Protein AF-A0A961QMR7-F1 (afdb_monomer_lite)

Foldseek 3Di:
DDPPDDDPKDWDWDWDADPVQWIWIWIGTDPDTDIDTHHPVVVVVVVVVVVVVVVVVVVVVVVVPPPPPDD

Secondary structure (DSSP, 8-state):
--TTSPP----EEEEEE-TTSPEEEEEEETTEEEEEEE-HHHHHHHHHHHHHHHHHHHHHHHHHSSSSS--

Radius of gyration: 17.25 Å; chains: 1; bounding box: 32×27×57 Å

Sequence (71 aa):
MGINSESEIAANLQIGPTSVGTVRIYIEGNGIDLPLDFDPDEAEEIAEELRGAAEAARALKADGGGKKKKR

pLDDT: mean 83.69, std 15.85, range [48.59, 97.75]

Structure (mmCIF, N/CA/C/O backbone):
data_AF-A0A961QMR7-F1
#
_entry.id   AF-A0A961QMR7-F1
#
loop_
_atom_site.group_PDB
_atom_site.id
_atom_site.type_symbol
_atom_site.label_atom_id
_atom_site.label_alt_id
_atom_site.label_comp_id
_atom_site.label_asym_id
_atom_site.label_entity_id
_atom_site.label_seq_id
_atom_site.pdbx_PDB_ins_code
_atom_site.Cartn_x
_atom_site.Cartn_y
_atom_site.Cartn_z
_atom_site.occupancy
_atom_site.B_iso_or_equiv
_atom_site.auth_seq_id
_atom_site.auth_comp_id
_atom_site.auth_asym_id
_atom_site.auth_atom_id
_atom_site.pdbx_PDB_model_num
ATOM 1 N N . MET A 1 1 ? -1.113 -21.914 -5.487 1.00 56.59 1 MET A N 1
ATOM 2 C CA . MET A 1 1 ? -1.059 -21.072 -6.703 1.00 56.59 1 MET A CA 1
ATOM 3 C C . MET A 1 1 ? 0.166 -20.187 -6.581 1.00 56.59 1 MET A C 1
ATOM 5 O O . MET A 1 1 ? 0.421 -19.716 -5.481 1.00 56.59 1 MET A O 1
ATOM 9 N N . GLY A 1 2 ? 0.978 -20.071 -7.631 1.00 58.91 2 GLY A N 1
ATOM 10 C CA . GLY A 1 2 ? 2.199 -19.260 -7.597 1.00 58.91 2 GLY A CA 1
ATOM 11 C C . GLY A 1 2 ? 1.929 -17.826 -8.047 1.00 58.91 2 GLY A C 1
ATOM 12 O O . GLY A 1 2 ? 0.945 -17.579 -8.735 1.00 58.91 2 GLY A O 1
ATOM 13 N N . ILE A 1 3 ? 2.841 -16.907 -7.723 1.00 64.62 3 ILE A N 1
ATOM 14 C CA . ILE A 1 3 ? 2.782 -15.489 -8.131 1.00 64.62 3 ILE A CA 1
ATOM 15 C C . ILE A 1 3 ? 2.694 -15.280 -9.660 1.00 64.62 3 ILE A C 1
ATOM 17 O O . ILE A 1 3 ? 2.261 -14.233 -10.117 1.00 64.62 3 ILE A O 1
ATOM 21 N N . ASN A 1 4 ? 3.069 -16.290 -10.455 1.00 66.31 4 ASN A N 1
ATOM 22 C CA . ASN A 1 4 ? 3.073 -16.244 -11.923 1.00 66.31 4 ASN A CA 1
ATOM 23 C C . ASN A 1 4 ? 1.833 -16.877 -12.583 1.00 66.31 4 ASN A C 1
ATOM 25 O O . ASN A 1 4 ? 1.786 -16.983 -13.807 1.00 66.31 4 ASN A O 1
ATOM 29 N N . SER A 1 5 ? 0.865 -17.376 -11.810 1.00 73.44 5 SER A N 1
ATOM 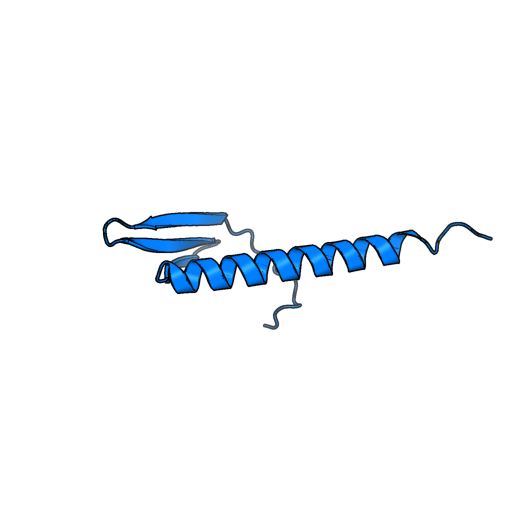30 C CA . SER A 1 5 ? -0.374 -17.924 -12.369 1.00 73.44 5 SER A CA 1
ATOM 31 C C . SER A 1 5 ? -1.378 -16.789 -12.575 1.00 73.44 5 SER A C 1
ATOM 33 O O . SER A 1 5 ? -1.786 -16.165 -11.599 1.00 73.44 5 SER A O 1
ATOM 35 N N . GLU A 1 6 ? -1.773 -16.517 -13.823 1.00 65.25 6 GLU A N 1
ATOM 36 C CA . GLU A 1 6 ? -2.871 -15.584 -14.111 1.00 65.25 6 GLU A CA 1
ATOM 37 C C . GLU A 1 6 ? -4.146 -16.050 -13.399 1.00 65.25 6 GLU A C 1
ATOM 39 O O . GLU A 1 6 ? -4.529 -17.219 -13.477 1.00 65.25 6 GLU A O 1
ATOM 44 N N . SER A 1 7 ? -4.784 -15.130 -12.681 1.00 71.50 7 SER A N 1
ATOM 45 C CA . SER A 1 7 ? -6.080 -15.354 -12.050 1.00 71.50 7 SER A CA 1
ATOM 46 C C . SER A 1 7 ? -7.147 -14.649 -12.882 1.00 71.50 7 SER A C 1
ATOM 48 O O . SER A 1 7 ? -7.010 -13.464 -13.175 1.00 71.50 7 SER A O 1
ATOM 50 N N . GLU A 1 8 ? -8.214 -15.357 -13.255 1.00 67.38 8 GLU A N 1
ATOM 51 C CA . GLU A 1 8 ? -9.361 -14.785 -13.986 1.00 67.38 8 GLU A CA 1
ATOM 52 C C . GLU A 1 8 ? -10.313 -13.990 -13.070 1.00 67.38 8 GLU A C 1
ATOM 54 O O . GLU A 1 8 ? -11.306 -13.421 -13.525 1.00 67.38 8 GLU A O 1
ATOM 59 N N . ILE A 1 9 ? -10.035 -13.956 -11.763 1.00 71.88 9 ILE A N 1
ATOM 60 C CA . ILE A 1 9 ? -10.859 -13.264 -10.772 1.00 71.88 9 ILE A CA 1
ATOM 61 C C . ILE A 1 9 ? -10.519 -11.772 -10.794 1.00 71.88 9 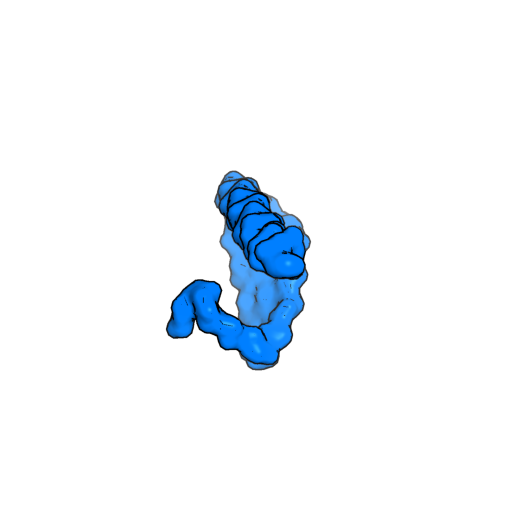ILE A C 1
ATOM 63 O O . ILE A 1 9 ? -9.416 -11.372 -10.425 1.00 71.88 9 ILE A O 1
ATOM 67 N N . ALA A 1 10 ? -11.490 -10.945 -11.186 1.00 73.94 10 ALA A N 1
ATOM 68 C CA . ALA A 1 10 ? -11.413 -9.501 -11.011 1.00 73.94 10 ALA A CA 1
ATOM 69 C C . ALA A 1 10 ? -11.520 -9.155 -9.517 1.00 73.94 10 ALA A C 1
ATOM 71 O O . ALA A 1 10 ? -12.457 -9.587 -8.842 1.00 73.94 10 ALA A O 1
ATOM 72 N N . ALA A 1 11 ? -10.561 -8.378 -9.019 1.00 82.38 11 ALA A N 1
ATOM 73 C CA . ALA A 1 11 ? -10.555 -7.854 -7.661 1.00 82.38 11 ALA A CA 1
ATOM 74 C C . ALA A 1 11 ? -10.375 -6.333 -7.693 1.00 82.38 11 ALA A C 1
ATOM 76 O O . ALA A 1 11 ? -9.607 -5.808 -8.503 1.00 82.38 11 ALA A O 1
ATOM 77 N N . ASN A 1 12 ? -11.077 -5.638 -6.806 1.00 85.62 12 ASN A N 1
ATOM 78 C CA . ASN A 1 12 ? -10.865 -4.231 -6.513 1.00 85.62 12 ASN A CA 1
ATOM 79 C C . ASN A 1 12 ? -9.856 -4.109 -5.367 1.00 85.62 12 ASN A C 1
ATOM 81 O O . ASN A 1 12 ? -9.906 -4.864 -4.396 1.00 85.62 12 ASN A O 1
ATOM 85 N N . LEU A 1 13 ? -8.945 -3.145 -5.488 1.00 91.38 13 LEU A N 1
ATOM 86 C CA . LEU A 1 13 ? -7.944 -2.826 -4.476 1.00 91.38 13 LEU A CA 1
ATOM 87 C C . LEU A 1 13 ? -8.150 -1.382 -4.018 1.00 91.38 13 LEU A C 1
ATOM 89 O O . LEU A 1 13 ? -8.147 -0.469 -4.847 1.00 91.38 13 LEU A O 1
ATOM 93 N N . GLN A 1 14 ? -8.282 -1.169 -2.712 1.00 93.00 14 GLN A N 1
ATOM 94 C CA . GLN A 1 14 ? -8.347 0.160 -2.110 1.00 93.00 14 GLN A CA 1
ATOM 95 C C . GLN A 1 14 ? -7.286 0.296 -1.019 1.00 93.00 14 GLN A C 1
ATOM 97 O O . GLN A 1 14 ? -7.083 -0.619 -0.230 1.00 93.00 14 GLN A O 1
ATOM 102 N N . ILE A 1 15 ? -6.614 1.446 -0.969 1.00 95.31 15 ILE A N 1
ATOM 103 C CA . ILE A 1 15 ? -5.570 1.735 0.020 1.00 95.31 15 ILE A CA 1
ATOM 104 C C . ILE A 1 15 ? -5.908 3.054 0.714 1.00 95.31 15 ILE A C 1
ATOM 106 O O . ILE A 1 15 ? -6.262 4.027 0.043 1.00 95.31 15 ILE A O 1
ATOM 110 N N . GLY A 1 16 ? -5.812 3.106 2.042 1.00 95.25 16 GLY A N 1
ATOM 111 C CA . GLY A 1 16 ? -6.058 4.338 2.791 1.00 95.25 16 GLY A CA 1
ATOM 112 C C . GLY A 1 16 ? -5.706 4.253 4.277 1.00 95.25 16 GLY A C 1
ATOM 113 O O . GLY A 1 16 ? -5.498 3.161 4.798 1.00 95.25 16 GLY A O 1
ATOM 114 N N . PRO A 1 17 ? -5.635 5.398 4.976 1.00 96.75 17 PRO A N 1
ATOM 115 C CA . PRO A 1 17 ? -5.356 5.426 6.406 1.00 96.75 17 PRO A CA 1
ATOM 116 C C . PRO A 1 17 ? -6.556 4.926 7.217 1.00 96.75 17 PRO A C 1
ATOM 118 O O . PRO A 1 17 ? -7.715 5.118 6.839 1.00 96.75 17 PRO A O 1
ATOM 121 N N . THR A 1 18 ? -6.281 4.334 8.372 1.00 94.94 18 THR A N 1
ATOM 122 C CA . THR A 1 18 ? -7.285 3.958 9.365 1.00 94.94 18 THR A CA 1
ATOM 123 C C . THR A 1 18 ? -7.407 5.030 10.445 1.00 94.94 18 THR A C 1
ATOM 125 O O . THR A 1 18 ? -6.544 5.890 10.626 1.00 94.94 18 THR A O 1
ATOM 128 N N . SER A 1 19 ? -8.480 4.958 11.231 1.00 92.81 19 SER A N 1
ATOM 129 C CA . SER A 1 19 ? -8.682 5.844 12.383 1.00 92.81 19 SER A CA 1
ATOM 130 C C . SER A 1 19 ? -7.694 5.609 13.532 1.00 92.81 19 SER A C 1
ATOM 132 O O . SER A 1 19 ? -7.661 6.409 14.461 1.00 92.81 19 SER A O 1
ATOM 134 N N . VAL A 1 20 ? -6.927 4.514 13.498 1.00 92.50 20 VAL A N 1
ATOM 135 C CA . VAL A 1 20 ? -5.929 4.162 14.522 1.00 92.50 20 VAL A CA 1
ATOM 136 C C . VAL A 1 20 ? -4.493 4.478 14.088 1.00 92.50 20 VAL A C 1
ATOM 138 O O . VAL A 1 20 ? -3.569 4.221 14.849 1.00 92.50 20 VAL A O 1
ATOM 141 N N . GLY A 1 21 ? -4.306 5.081 12.906 1.00 93.38 21 GLY A N 1
ATOM 142 C CA . GLY A 1 21 ? -2.997 5.522 12.411 1.00 93.38 21 GLY A CA 1
ATOM 143 C C . GLY A 1 21 ? -2.233 4.489 11.581 1.00 93.38 21 GLY A C 1
ATOM 144 O O . GLY A 1 21 ? -1.091 4.745 11.219 1.00 93.38 21 GLY A O 1
ATOM 145 N N . THR A 1 22 ? -2.856 3.357 11.253 1.00 96.50 22 THR A N 1
ATOM 146 C CA . THR A 1 22 ? -2.304 2.342 10.341 1.00 96.50 22 THR A CA 1
ATOM 147 C C . THR A 1 22 ? -2.767 2.588 8.902 1.00 96.50 22 THR A C 1
ATOM 149 O O . THR A 1 22 ? -3.701 3.357 8.660 1.00 96.50 22 THR A O 1
ATOM 152 N N . VAL A 1 23 ? -2.137 1.940 7.926 1.00 97.44 23 VAL A N 1
ATOM 153 C CA . VAL A 1 23 ? -2.555 1.942 6.518 1.00 97.44 23 VAL A CA 1
ATOM 154 C C . VAL A 1 23 ? -3.278 0.635 6.213 1.00 97.44 23 VAL A C 1
ATOM 156 O O . VAL A 1 23 ? -2.743 -0.446 6.431 1.00 97.44 23 VAL A O 1
ATOM 159 N N . ARG A 1 24 ? -4.495 0.726 5.678 1.00 96.69 24 ARG A N 1
ATOM 160 C CA . ARG A 1 24 ? -5.291 -0.423 5.248 1.00 96.69 24 ARG A CA 1
ATOM 161 C C . ARG A 1 24 ? -5.168 -0.638 3.750 1.00 96.69 24 ARG A C 1
ATOM 163 O O . ARG A 1 24 ? -5.441 0.278 2.973 1.00 96.69 24 ARG A O 1
ATOM 170 N N . ILE A 1 25 ? -4.865 -1.868 3.362 1.00 95.44 25 ILE A N 1
ATOM 171 C CA . ILE A 1 25 ? -5.033 -2.402 2.014 1.00 95.44 25 ILE A CA 1
ATOM 172 C C . ILE A 1 25 ? -6.263 -3.311 2.035 1.00 95.44 25 ILE A C 1
ATOM 174 O O . ILE A 1 25 ? -6.295 -4.330 2.719 1.00 95.44 25 ILE A O 1
ATOM 178 N N . TYR A 1 26 ? -7.296 -2.925 1.300 1.00 93.50 26 TYR A N 1
ATOM 179 C CA . TYR A 1 26 ? -8.559 -3.640 1.203 1.00 93.50 26 TYR A CA 1
ATOM 180 C C . TYR A 1 26 ? -8.671 -4.315 -0.160 1.00 93.50 26 TYR A C 1
ATOM 182 O O . TYR A 1 26 ? -8.558 -3.649 -1.195 1.00 93.50 26 TYR A O 1
ATOM 190 N N . ILE A 1 27 ? -8.878 -5.631 -0.151 1.00 92.44 27 ILE A N 1
ATOM 191 C CA . ILE A 1 27 ? -9.042 -6.448 -1.353 1.00 92.44 27 ILE A CA 1
ATOM 192 C C . ILE A 1 27 ? -10.469 -6.986 -1.372 1.00 92.44 27 ILE A C 1
ATOM 194 O O . ILE A 1 27 ? -10.844 -7.794 -0.521 1.00 92.44 27 ILE A O 1
ATOM 198 N N . GLU A 1 28 ? -11.235 -6.569 -2.375 1.00 89.81 28 GLU A N 1
ATOM 199 C CA . GLU A 1 28 ? -12.589 -7.055 -2.625 1.00 89.81 28 GLU A CA 1
ATOM 200 C C . GLU A 1 28 ? -12.604 -7.862 -3.922 1.00 89.81 28 GLU A C 1
ATOM 202 O O . GLU A 1 28 ? -12.236 -7.369 -4.987 1.00 89.81 28 GLU A O 1
ATOM 207 N N . GLY A 1 29 ? -13.035 -9.114 -3.853 1.00 86.75 29 GLY A N 1
ATOM 208 C CA . GLY A 1 29 ? -13.172 -10.002 -5.000 1.00 86.75 29 GLY A CA 1
ATOM 209 C C . GLY A 1 29 ? -14.421 -10.862 -4.886 1.00 86.75 29 GLY A C 1
ATOM 210 O O . GLY A 1 29 ? -15.235 -10.702 -3.980 1.00 86.75 29 GLY A O 1
ATOM 211 N N . ASN A 1 30 ? -14.574 -11.807 -5.812 1.00 82.12 30 ASN A N 1
ATOM 212 C CA . ASN A 1 30 ? -15.753 -12.672 -5.894 1.00 82.12 30 ASN A CA 1
ATOM 213 C C . ASN A 1 30 ? -15.931 -13.530 -4.618 1.00 82.12 30 ASN A C 1
ATOM 215 O O . ASN A 1 30 ? -15.401 -14.636 -4.517 1.00 82.12 30 ASN A O 1
ATOM 219 N N . GLY A 1 31 ? -16.668 -13.002 -3.636 1.00 80.56 31 GLY A N 1
ATOM 220 C CA . GLY A 1 31 ? -16.868 -13.617 -2.321 1.00 80.56 31 GLY A CA 1
ATOM 221 C C . GLY A 1 31 ? -15.674 -13.508 -1.366 1.00 80.56 31 GLY A C 1
ATOM 222 O O . GLY A 1 31 ? -15.648 -14.229 -0.370 1.00 80.56 31 GLY A O 1
ATOM 223 N N . ILE A 1 32 ? -14.694 -12.645 -1.658 1.00 82.31 32 ILE A N 1
ATOM 224 C CA . ILE A 1 32 ? -13.525 -12.410 -0.801 1.00 82.31 32 ILE A CA 1
ATOM 225 C C . ILE A 1 32 ? -13.520 -10.943 -0.387 1.00 82.31 32 ILE A C 1
ATOM 227 O O . ILE A 1 32 ? -13.485 -10.063 -1.239 1.00 82.31 32 ILE A O 1
ATOM 231 N N . ASP A 1 33 ? -13.527 -10.71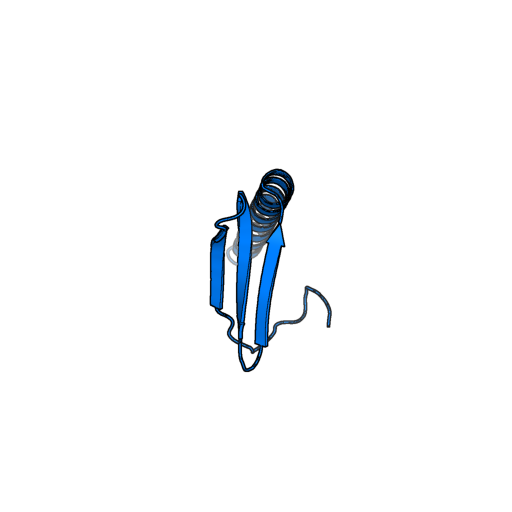3 0.919 1.00 89.19 33 ASP A N 1
ATOM 232 C CA . ASP A 1 33 ? -13.336 -9.411 1.545 1.00 89.19 33 ASP A CA 1
ATOM 23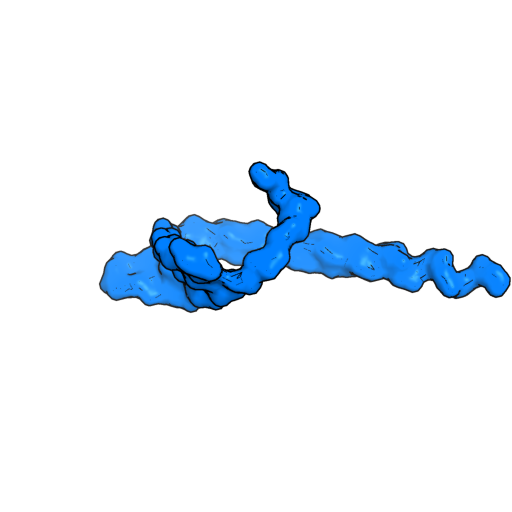3 C C . ASP A 1 33 ? -12.182 -9.570 2.541 1.00 89.19 33 ASP A C 1
ATOM 235 O O . ASP A 1 33 ? -12.312 -10.283 3.544 1.00 89.19 33 ASP A O 1
ATOM 239 N N . LEU A 1 34 ? -11.025 -8.996 2.205 1.00 91.31 34 LEU A N 1
ATOM 240 C CA . LEU A 1 34 ? -9.817 -9.105 3.014 1.00 91.31 34 LEU A CA 1
ATOM 241 C C . LEU A 1 34 ? -9.237 -7.715 3.320 1.00 91.31 34 LEU A C 1
ATOM 243 O O . LEU A 1 34 ? -8.541 -7.141 2.474 1.00 91.31 34 LEU A O 1
ATOM 247 N N . PRO A 1 35 ? -9.48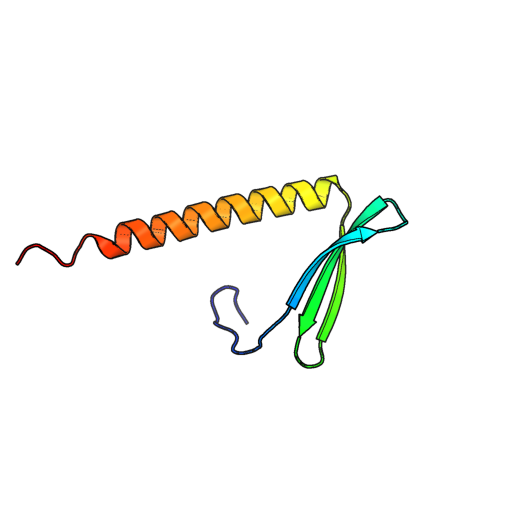4 -7.176 4.529 1.00 93.62 35 PRO A N 1
ATOM 248 C CA . PRO A 1 35 ? -8.774 -6.014 5.039 1.00 93.62 35 PRO A CA 1
ATOM 249 C C . PRO A 1 35 ? -7.423 -6.433 5.633 1.00 93.62 35 PRO A C 1
ATOM 251 O O . PRO A 1 35 ? -7.359 -7.294 6.511 1.00 93.62 35 PRO A O 1
ATOM 254 N N . LEU A 1 36 ? -6.351 -5.794 5.176 1.0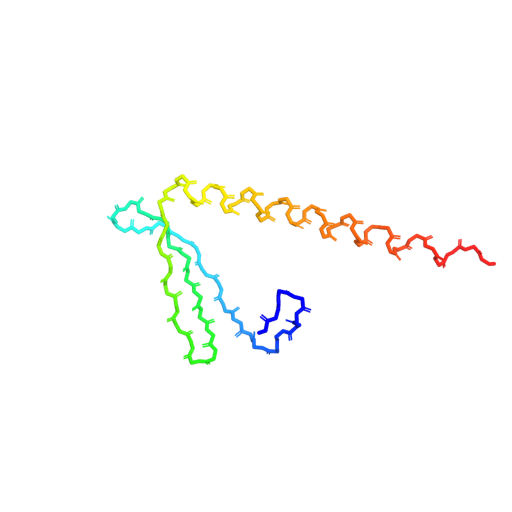0 95.31 36 LEU A N 1
ATOM 255 C CA . LEU A 1 36 ? -5.001 -5.944 5.712 1.00 95.31 36 LEU A CA 1
ATOM 256 C C . LEU A 1 36 ? -4.534 -4.590 6.240 1.00 95.31 36 LEU A C 1
ATOM 258 O O . LEU A 1 36 ? -4.524 -3.620 5.487 1.00 95.31 36 LEU A O 1
ATOM 262 N N . ASP A 1 37 ? -4.162 -4.529 7.515 1.00 96.69 37 ASP A N 1
ATOM 263 C CA . ASP A 1 37 ? -3.659 -3.315 8.158 1.00 96.69 37 ASP A CA 1
ATOM 264 C C . ASP A 1 37 ? -2.155 -3.445 8.383 1.00 96.69 37 ASP A C 1
ATOM 266 O O . ASP A 1 37 ? -1.700 -4.462 8.901 1.00 96.69 37 ASP A O 1
ATOM 270 N N . PHE A 1 38 ? -1.422 -2.404 8.009 1.00 97.12 38 PHE A N 1
ATOM 271 C CA . PHE A 1 38 ? 0.028 -2.304 8.118 1.00 97.12 38 PHE A CA 1
ATOM 272 C C . PHE A 1 38 ? 0.398 -1.019 8.847 1.00 97.12 38 PHE A C 1
ATOM 274 O O . PHE A 1 38 ? -0.300 -0.002 8.726 1.00 97.12 38 PHE A O 1
ATOM 281 N N . ASP A 1 39 ? 1.502 -1.038 9.578 1.00 97.75 39 ASP A N 1
ATOM 282 C CA . ASP A 1 39 ? 2.059 0.192 10.128 1.00 97.75 39 ASP A CA 1
ATOM 283 C C . ASP A 1 39 ? 2.567 1.111 8.996 1.00 97.75 39 ASP A C 1
ATOM 285 O O . ASP A 1 39 ? 2.821 0.643 7.882 1.00 97.75 39 ASP A O 1
ATOM 289 N N . PRO A 1 40 ? 2.699 2.433 9.227 1.00 96.88 40 PRO A N 1
ATOM 290 C CA . PRO A 1 40 ? 3.181 3.358 8.200 1.00 96.88 40 PRO A CA 1
ATOM 291 C C . PRO A 1 40 ? 4.520 2.940 7.582 1.00 96.88 40 PRO A C 1
ATOM 293 O O . PRO A 1 40 ? 4.648 2.970 6.362 1.00 96.88 40 PRO A O 1
ATOM 296 N N . ASP A 1 41 ? 5.464 2.482 8.408 1.00 97.75 41 ASP A N 1
ATOM 297 C CA . ASP A 1 41 ? 6.787 2.038 7.959 1.00 97.75 41 ASP A CA 1
ATOM 298 C C . ASP A 1 41 ? 6.681 0.794 7.050 1.00 97.75 41 ASP A C 1
ATOM 300 O O . ASP A 1 41 ? 7.271 0.751 5.973 1.00 97.75 41 ASP A O 1
ATOM 304 N N . GLU A 1 42 ? 5.846 -0.188 7.416 1.00 96.94 42 GLU A N 1
ATOM 305 C CA . GLU A 1 42 ? 5.588 -1.374 6.582 1.00 96.94 42 GLU A CA 1
ATOM 306 C C . GLU A 1 42 ? 4.909 -0.999 5.254 1.00 96.94 42 GLU A C 1
ATOM 308 O O . GLU A 1 42 ? 5.219 -1.550 4.197 1.00 96.94 42 GLU A O 1
ATOM 313 N N . ALA A 1 43 ? 3.980 -0.040 5.285 1.00 96.31 43 ALA A N 1
ATOM 314 C CA . ALA A 1 43 ? 3.307 0.445 4.085 1.00 96.31 43 ALA A CA 1
ATOM 315 C C . ALA A 1 43 ? 4.271 1.170 3.128 1.00 96.31 43 ALA A C 1
ATOM 317 O O . ALA A 1 43 ? 4.112 1.066 1.907 1.00 96.31 43 ALA A O 1
ATOM 318 N N . GLU A 1 44 ? 5.268 1.880 3.662 1.00 96.69 44 GLU A N 1
ATOM 319 C CA . GLU A 1 44 ? 6.343 2.492 2.877 1.00 96.69 44 GLU A CA 1
ATOM 320 C C . GLU A 1 44 ? 7.216 1.427 2.200 1.00 96.69 44 GLU A C 1
ATOM 322 O O . GLU A 1 44 ? 7.426 1.509 0.986 1.00 96.69 44 GLU A O 1
ATOM 327 N N . GLU A 1 45 ? 7.628 0.382 2.924 1.00 97.50 45 GLU A N 1
ATOM 328 C CA . GLU A 1 45 ? 8.390 -0.742 2.358 1.00 97.50 45 GLU A CA 1
ATOM 329 C C . GLU A 1 45 ? 7.622 -1.432 1.214 1.00 97.50 45 GLU A C 1
ATOM 331 O O . GLU A 1 45 ? 8.157 -1.622 0.116 1.00 97.50 45 GLU A O 1
ATOM 336 N N . ILE A 1 46 ? 6.327 -1.712 1.411 1.00 95.94 46 ILE A N 1
ATOM 337 C CA . ILE A 1 46 ? 5.456 -2.295 0.375 1.00 95.94 46 ILE A CA 1
ATOM 338 C C . ILE A 1 46 ? 5.390 -1.390 -0.866 1.00 95.94 46 ILE A C 1
ATOM 340 O O . ILE A 1 46 ? 5.431 -1.875 -2.003 1.00 95.94 46 ILE A O 1
ATOM 344 N N . ALA A 1 47 ? 5.282 -0.072 -0.684 1.00 95.50 47 ALA A N 1
ATOM 345 C CA . ALA A 1 47 ? 5.234 0.873 -1.796 1.00 95.50 47 ALA A CA 1
ATOM 346 C C . ALA A 1 47 ? 6.546 0.885 -2.601 1.00 95.50 47 ALA A C 1
ATOM 348 O O . ALA A 1 47 ? 6.513 0.961 -3.838 1.00 95.50 47 ALA A O 1
ATOM 349 N N . GLU A 1 48 ? 7.692 0.780 -1.928 1.00 97.00 48 GLU A N 1
ATOM 350 C CA . GLU A 1 48 ? 8.995 0.684 -2.585 1.00 97.00 48 GLU A CA 1
ATOM 351 C C . GLU A 1 48 ? 9.144 -0.613 -3.384 1.00 97.00 48 GLU A C 1
ATOM 353 O O . GLU A 1 48 ? 9.550 -0.564 -4.553 1.00 97.00 48 GLU A O 1
ATOM 358 N N . GLU A 1 49 ? 8.741 -1.751 -2.815 1.00 96.88 49 GLU A N 1
ATOM 359 C CA . GLU A 1 49 ? 8.745 -3.039 -3.514 1.00 96.88 49 GLU A CA 1
ATOM 360 C C . GLU A 1 49 ? 7.854 -3.012 -4.763 1.00 96.88 49 GLU A C 1
ATOM 362 O O . GLU A 1 49 ? 8.277 -3.427 -5.849 1.00 96.88 49 GLU A O 1
ATOM 367 N N . LEU A 1 50 ? 6.642 -2.456 -4.649 1.00 95.12 50 LEU A N 1
ATOM 368 C CA . LEU A 1 50 ? 5.720 -2.307 -5.777 1.00 95.12 50 LEU A CA 1
ATOM 369 C C . LEU A 1 50 ? 6.305 -1.423 -6.880 1.00 95.12 50 LEU A C 1
ATOM 371 O O . LEU A 1 50 ? 6.172 -1.744 -8.068 1.00 95.12 50 LEU A O 1
ATOM 375 N N . ARG A 1 51 ? 6.973 -0.323 -6.513 1.00 94.94 51 ARG A N 1
ATOM 376 C CA . ARG A 1 51 ? 7.642 0.552 -7.482 1.00 94.94 51 ARG A CA 1
ATOM 377 C C . ARG A 1 51 ? 8.762 -0.194 -8.206 1.00 94.94 51 ARG A C 1
ATOM 379 O O . ARG A 1 51 ? 8.810 -0.148 -9.436 1.00 94.94 51 ARG A O 1
ATOM 386 N N . GLY A 1 52 ? 9.603 -0.924 -7.474 1.00 96.00 52 GLY A N 1
ATOM 387 C CA . GLY A 1 52 ? 10.679 -1.735 -8.052 1.00 96.00 52 GLY A CA 1
ATOM 388 C C . GLY A 1 52 ? 10.155 -2.816 -9.004 1.00 96.00 52 GLY A C 1
ATOM 389 O O . GLY A 1 52 ? 10.642 -2.953 -10.130 1.00 96.00 52 GLY A O 1
ATOM 390 N N . ALA A 1 53 ? 9.097 -3.528 -8.611 1.00 94.12 53 ALA A N 1
ATOM 391 C CA . ALA A 1 53 ? 8.431 -4.510 -9.464 1.00 94.12 53 ALA A CA 1
ATOM 392 C C . ALA A 1 53 ? 7.846 -3.874 -10.738 1.00 94.12 53 ALA A C 1
ATOM 394 O O . ALA A 1 53 ? 7.984 -4.427 -11.835 1.00 94.12 53 ALA A O 1
ATOM 395 N N . ALA A 1 54 ? 7.235 -2.690 -10.628 1.00 93.00 54 ALA A N 1
ATOM 396 C CA . ALA A 1 54 ? 6.698 -1.965 -11.775 1.00 93.00 54 ALA A CA 1
ATOM 397 C C . ALA A 1 54 ? 7.798 -1.533 -12.759 1.00 93.00 54 ALA A C 1
ATOM 399 O O . ALA A 1 54 ? 7.608 -1.631 -13.976 1.00 93.00 54 ALA A O 1
ATOM 400 N N . GLU A 1 55 ? 8.949 -1.079 -12.262 1.00 94.69 55 GLU A N 1
ATOM 401 C CA . GLU A 1 55 ? 10.114 -0.738 -13.085 1.00 94.69 55 GLU A CA 1
ATOM 402 C C . GLU A 1 55 ? 10.669 -1.966 -13.816 1.00 94.69 55 GLU A C 1
ATOM 404 O O . GLU A 1 55 ? 10.840 -1.927 -15.040 1.00 94.69 55 GLU A O 1
ATOM 409 N N . ALA A 1 56 ? 10.851 -3.086 -13.110 1.00 92.62 56 ALA A N 1
ATOM 410 C CA . ALA A 1 56 ? 11.292 -4.346 -13.705 1.00 92.62 56 ALA A CA 1
ATOM 411 C C . ALA A 1 56 ? 10.320 -4.837 -14.796 1.00 92.62 56 ALA A C 1
ATOM 413 O O . ALA A 1 56 ? 10.739 -5.188 -15.903 1.00 92.62 56 ALA A O 1
ATOM 414 N N . ALA A 1 57 ? 9.009 -4.789 -14.540 1.00 90.44 57 ALA A N 1
ATOM 415 C CA . ALA A 1 57 ? 7.990 -5.168 -15.518 1.00 90.44 57 ALA A CA 1
ATOM 416 C C . ALA A 1 57 ? 8.003 -4.267 -16.769 1.00 90.44 57 ALA A C 1
ATOM 418 O O . ALA A 1 57 ? 7.808 -4.748 -17.891 1.00 90.44 57 ALA A O 1
ATOM 419 N N . ARG A 1 58 ? 8.259 -2.960 -16.608 1.00 90.69 58 ARG A N 1
ATOM 420 C CA . ARG A 1 58 ? 8.419 -2.025 -17.737 1.00 90.69 58 ARG A CA 1
ATOM 421 C C . ARG A 1 58 ? 9.669 -2.336 -18.557 1.00 90.69 58 ARG A C 1
ATOM 423 O O . ARG A 1 58 ? 9.582 -2.324 -19.785 1.00 90.69 58 ARG A O 1
ATOM 430 N N . ALA A 1 59 ? 10.788 -2.655 -17.909 1.00 90.38 59 ALA A N 1
ATOM 431 C CA . ALA A 1 59 ? 12.022 -3.044 -18.590 1.00 90.38 59 ALA A CA 1
ATOM 432 C C . ALA A 1 59 ? 11.827 -4.315 -19.439 1.00 90.38 59 ALA A C 1
ATOM 434 O O . ALA A 1 59 ? 12.193 -4.334 -20.614 1.00 90.38 59 ALA A O 1
ATOM 435 N N . LEU A 1 60 ? 11.136 -5.328 -18.901 1.00 86.75 60 LEU A N 1
ATOM 436 C CA . LEU A 1 60 ? 10.792 -6.548 -19.644 1.00 86.75 60 LEU A CA 1
ATOM 437 C C . LEU A 1 60 ? 9.928 -6.262 -20.887 1.00 86.75 60 LEU A C 1
ATOM 439 O O . LEU A 1 60 ? 10.142 -6.861 -21.944 1.00 86.75 60 LEU A O 1
ATOM 443 N N . LYS A 1 61 ? 8.975 -5.320 -20.803 1.00 79.44 61 LYS A N 1
ATOM 444 C CA . LYS A 1 61 ? 8.179 -4.891 -21.969 1.00 79.44 61 LYS A CA 1
ATOM 445 C C . LYS A 1 61 ? 9.011 -4.138 -23.014 1.00 79.44 61 LYS A C 1
ATOM 447 O O . LYS A 1 61 ? 8.737 -4.284 -24.205 1.00 79.44 61 LYS A O 1
ATOM 452 N N . ALA A 1 62 ? 10.006 -3.355 -22.596 1.00 70.81 62 ALA A N 1
ATOM 453 C CA . ALA A 1 62 ? 10.864 -2.594 -23.505 1.00 70.81 62 ALA A CA 1
ATOM 454 C C . ALA A 1 62 ? 11.780 -3.504 -24.349 1.00 70.81 62 ALA A C 1
ATOM 456 O O . ALA A 1 62 ? 11.870 -3.319 -25.565 1.00 70.81 62 ALA A O 1
ATOM 457 N N . ASP A 1 63 ? 12.376 -4.538 -23.749 1.00 60.78 63 ASP A N 1
ATOM 458 C CA . ASP A 1 63 ? 13.275 -5.471 -24.453 1.00 60.78 63 ASP A CA 1
ATOM 459 C C . ASP A 1 63 ? 12.542 -6.450 -25.392 1.00 60.78 63 ASP A C 1
ATOM 461 O O . ASP A 1 63 ? 13.096 -6.902 -26.401 1.00 60.78 63 ASP A O 1
ATOM 465 N N . GLY A 1 64 ? 11.265 -6.747 -25.128 1.00 56.09 64 GLY A N 1
ATOM 466 C CA . GLY A 1 64 ? 10.439 -7.618 -25.973 1.00 56.09 64 GLY A CA 1
ATOM 467 C C . GLY A 1 64 ? 9.968 -6.990 -27.297 1.00 56.09 64 GLY A C 1
ATOM 468 O O . GLY A 1 64 ? 9.591 -7.716 -28.221 1.00 56.09 64 GLY A O 1
ATOM 469 N N . GLY A 1 65 ? 9.999 -5.657 -27.426 1.00 50.44 65 GLY A N 1
ATOM 470 C CA . GLY A 1 65 ? 9.483 -4.924 -28.594 1.00 50.44 65 GLY A CA 1
ATOM 471 C C . GLY A 1 65 ? 10.485 -4.704 -29.740 1.00 50.44 65 GLY A C 1
ATOM 472 O O . GLY A 1 65 ? 10.079 -4.417 -30.867 1.00 50.44 65 GLY A O 1
ATOM 473 N N . GLY A 1 66 ? 11.790 -4.860 -29.491 1.00 48.59 66 GLY A N 1
ATOM 474 C CA . GLY A 1 66 ? 12.851 -4.455 -30.429 1.00 48.59 66 GLY A CA 1
ATOM 475 C C . GLY A 1 66 ? 13.269 -5.486 -31.489 1.00 48.59 66 GLY A C 1
ATOM 476 O O . GLY A 1 66 ? 13.927 -5.129 -32.465 1.00 48.59 66 GLY A O 1
ATOM 477 N N . LYS A 1 67 ? 12.895 -6.768 -31.357 1.00 51.22 67 LYS A N 1
ATOM 478 C CA . LYS A 1 67 ? 13.429 -7.859 -32.210 1.00 51.22 67 LYS A CA 1
ATOM 479 C C . LYS A 1 67 ? 12.580 -8.256 -33.430 1.00 51.22 67 LYS A C 1
ATOM 481 O O . LYS A 1 67 ? 12.878 -9.263 -34.065 1.00 51.22 67 LYS A O 1
ATOM 486 N N . LYS A 1 68 ? 11.560 -7.478 -33.819 1.00 51.31 68 LYS A N 1
ATOM 487 C CA . LYS A 1 68 ? 10.725 -7.753 -35.018 1.00 51.31 68 LYS A CA 1
ATOM 488 C C . LYS A 1 68 ? 10.843 -6.715 -36.145 1.00 51.31 68 LYS A C 1
ATOM 490 O O . LYS A 1 68 ? 9.885 -6.499 -36.881 1.00 51.31 68 LYS A O 1
ATOM 495 N N . LYS A 1 69 ? 12.004 -6.075 -36.332 1.00 50.03 69 LYS A N 1
ATOM 496 C CA . LYS A 1 69 ? 12.216 -5.207 -37.509 1.00 50.03 69 LYS A CA 1
ATOM 497 C C . LYS A 1 69 ? 13.661 -5.190 -38.019 1.00 50.03 69 LYS A C 1
ATOM 499 O O . LYS A 1 69 ? 14.325 -4.163 -38.009 1.00 50.03 69 LYS A O 1
ATOM 504 N N . LYS A 1 70 ? 14.147 -6.348 -38.472 1.00 50.34 70 LYS A N 1
ATOM 505 C CA . LYS A 1 70 ? 15.226 -6.444 -39.473 1.00 50.34 70 LYS A CA 1
ATOM 506 C C . LYS A 1 70 ? 15.234 -7.851 -40.083 1.00 50.34 70 LYS A C 1
ATOM 508 O O . LYS A 1 70 ? 15.971 -8.732 -39.653 1.00 50.34 70 LYS A O 1
ATOM 513 N N . ARG A 1 71 ? 14.331 -8.069 -41.033 1.00 49.41 71 ARG A N 1
ATOM 514 C CA . ARG A 1 71 ? 14.497 -9.038 -42.117 1.00 49.41 71 ARG A CA 1
ATOM 515 C C . ARG A 1 71 ? 14.345 -8.262 -43.409 1.00 49.41 71 ARG A C 1
ATOM 517 O O . ARG A 1 71 ? 13.472 -7.364 -43.408 1.00 49.41 71 ARG A O 1
#